Protein AF-A0A7X1ZNY2-F1 (afdb_monomer_lite)

Foldseek 3Di:
DVVVVVVVVVVVVVVVVCCCPPVDVVVVVVVCVVCVPVVVCVVCVNCPVVCCCVPPVVVVVVVVVVCCVPPVVCPVVVVVVVVVVVVVVVVVVVVVVCPVDPVSVVVVVVVVVVVVVVVVVD

Secondary structure (DSSP, 8-state):
-HHHHHHHHHHHHHHHHHIIIII-THHHHHHHHHSHHHHHHHHTGGGHHHHHIIIIIHHHHHHHHHHIIIIIIIIIHHHHHHHHHHHHHHHHHHHHT----HHHHHHHHHHHHHHHHHHHH-

Structure (mmCIF, N/CA/C/O backbone):
data_AF-A0A7X1ZNY2-F1
#
_entry.id   AF-A0A7X1ZNY2-F1
#
loop_
_atom_site.group_PDB
_atom_site.id
_atom_site.type_symbol
_atom_site.label_atom_id
_atom_site.label_alt_id
_atom_site.label_comp_id
_atom_site.label_asym_id
_atom_site.label_entity_id
_atom_site.label_seq_id
_atom_site.pdbx_PDB_ins_code
_atom_site.Cartn_x
_atom_site.Cartn_y
_atom_site.Cartn_z
_atom_site.occupancy
_atom_site.B_iso_or_equiv
_atom_site.auth_seq_id
_atom_site.auth_comp_id
_atom_site.auth_asym_id
_atom_site.auth_atom_id
_atom_site.pdbx_PDB_model_num
ATOM 1 N N . MET A 1 1 ? 36.142 -23.872 -34.707 1.00 81.75 1 MET A N 1
ATOM 2 C CA . MET A 1 1 ? 35.414 -23.097 -35.739 1.00 81.75 1 MET A CA 1
ATOM 3 C C . MET A 1 1 ? 34.377 -22.151 -35.131 1.00 81.75 1 MET A C 1
ATOM 5 O O . MET A 1 1 ? 34.512 -20.956 -35.335 1.00 81.75 1 MET A O 1
ATOM 9 N N . LEU A 1 2 ? 33.423 -22.632 -34.318 1.00 92.12 2 LEU A N 1
ATOM 10 C CA . LEU A 1 2 ? 32.406 -21.780 -33.670 1.00 92.12 2 LEU A CA 1
ATOM 11 C C . LEU A 1 2 ? 32.997 -20.628 -32.834 1.00 92.12 2 LEU A C 1
ATOM 13 O O . LEU A 1 2 ? 32.549 -19.498 -32.956 1.00 92.12 2 LEU A O 1
ATOM 17 N N . ILE A 1 3 ? 34.045 -20.898 -32.046 1.00 94.19 3 ILE A N 1
ATOM 18 C CA . ILE A 1 3 ? 34.714 -19.883 -31.211 1.00 94.19 3 ILE A CA 1
ATOM 19 C C . ILE A 1 3 ? 35.338 -18.774 -32.064 1.00 94.19 3 ILE A C 1
ATOM 21 O O . ILE A 1 3 ? 35.208 -17.603 -31.734 1.00 94.19 3 ILE A O 1
ATOM 25 N N . ALA A 1 4 ? 35.975 -19.129 -33.182 1.00 93.62 4 ALA A N 1
ATOM 26 C CA . ALA A 1 4 ? 36.577 -18.152 -34.086 1.00 93.62 4 ALA A CA 1
ATOM 27 C C . ALA A 1 4 ? 35.508 -17.270 -34.754 1.00 93.62 4 ALA A C 1
ATOM 29 O O . ALA A 1 4 ? 35.692 -16.063 -34.868 1.00 93.62 4 ALA A O 1
ATOM 30 N N . ILE A 1 5 ? 34.366 -17.860 -35.128 1.00 96.00 5 ILE A N 1
ATOM 31 C CA . ILE A 1 5 ? 33.219 -17.124 -35.676 1.00 96.00 5 ILE A CA 1
ATOM 32 C C . ILE A 1 5 ? 32.626 -16.190 -34.612 1.00 96.00 5 ILE A C 1
ATOM 34 O O . ILE A 1 5 ? 32.433 -15.008 -34.880 1.00 96.00 5 ILE A O 1
ATOM 38 N N . ALA A 1 6 ? 32.392 -16.685 -33.394 1.00 96.00 6 ALA A N 1
ATOM 39 C CA . ALA A 1 6 ? 31.864 -15.884 -32.290 1.00 96.00 6 ALA A CA 1
ATOM 40 C C . ALA A 1 6 ? 32.799 -14.720 -31.928 1.00 96.00 6 ALA A C 1
ATOM 42 O O . ALA A 1 6 ? 32.341 -13.589 -31.772 1.00 96.00 6 ALA A O 1
ATOM 43 N N . ALA A 1 7 ? 34.110 -14.975 -31.867 1.00 95.50 7 ALA A N 1
ATOM 44 C CA . ALA A 1 7 ? 35.116 -13.944 -31.643 1.00 95.50 7 ALA A CA 1
ATOM 45 C C . ALA A 1 7 ? 35.099 -12.898 -32.768 1.00 95.50 7 ALA A C 1
ATOM 47 O O . ALA A 1 7 ? 35.077 -11.702 -32.487 1.00 95.50 7 ALA A O 1
ATOM 48 N N . GLY A 1 8 ? 35.027 -13.329 -34.032 1.00 96.62 8 GLY A N 1
ATOM 49 C CA . GLY A 1 8 ? 34.909 -12.425 -35.178 1.00 96.62 8 GLY A CA 1
ATOM 50 C C . GLY A 1 8 ? 33.677 -11.516 -35.099 1.00 96.62 8 GLY A C 1
ATOM 51 O O . GLY A 1 8 ? 33.793 -10.305 -35.280 1.00 96.62 8 GLY A O 1
ATOM 52 N N . VAL A 1 9 ? 32.510 -12.072 -34.756 1.00 96.88 9 VAL A N 1
ATOM 53 C CA . VAL A 1 9 ? 31.267 -11.301 -34.569 1.00 96.88 9 VAL A CA 1
ATOM 54 C C . VAL A 1 9 ? 31.381 -10.325 -33.396 1.00 96.88 9 VAL A C 1
ATOM 56 O O . VAL A 1 9 ? 30.952 -9.178 -33.515 1.00 96.88 9 VAL A O 1
ATOM 59 N N . ALA A 1 10 ? 31.995 -10.736 -32.284 1.00 96.19 10 ALA A N 1
ATOM 60 C CA . ALA A 1 10 ? 32.208 -9.864 -31.132 1.00 96.19 10 ALA A CA 1
ATOM 61 C C . ALA A 1 10 ? 33.111 -8.668 -31.482 1.00 96.19 10 ALA A C 1
ATOM 63 O O . ALA A 1 10 ? 32.754 -7.526 -31.188 1.00 96.19 10 ALA A O 1
ATOM 64 N N . PHE A 1 11 ? 34.235 -8.903 -32.170 1.00 97.25 11 PHE A N 1
ATOM 65 C CA . PHE A 1 11 ? 35.123 -7.827 -32.621 1.00 97.25 11 PHE A CA 1
ATOM 66 C C . PHE A 1 11 ? 34.436 -6.885 -33.614 1.00 97.25 11 PHE A C 1
ATOM 68 O O . PHE A 1 11 ? 34.598 -5.669 -33.504 1.00 97.25 11 PHE A O 1
ATOM 75 N N . LEU A 1 12 ? 33.620 -7.414 -34.532 1.00 96.81 12 LEU A N 1
ATOM 76 C CA . LEU A 1 12 ? 32.790 -6.595 -35.421 1.00 96.81 12 LEU A CA 1
ATOM 77 C C . LEU A 1 12 ? 31.788 -5.736 -34.638 1.00 96.81 12 LEU A C 1
ATOM 79 O O . LEU A 1 12 ? 31.655 -4.548 -34.924 1.00 96.81 12 LEU A O 1
ATOM 83 N N . GLY A 1 13 ? 31.125 -6.298 -33.626 1.00 95.56 13 GLY A N 1
ATOM 84 C CA . GLY A 1 13 ? 30.206 -5.557 -32.760 1.00 95.56 13 GLY A CA 1
ATOM 85 C C . GLY A 1 13 ? 30.896 -4.409 -32.018 1.00 95.56 13 GLY A C 1
ATOM 86 O O . GLY A 1 13 ? 30.394 -3.284 -32.013 1.00 95.56 13 GLY A O 1
ATOM 87 N N . ILE A 1 14 ? 32.084 -4.663 -31.462 1.00 96.25 14 ILE A N 1
ATOM 88 C CA . ILE A 1 14 ? 32.907 -3.640 -30.797 1.00 96.25 14 ILE A CA 1
ATOM 89 C C . ILE A 1 14 ? 33.334 -2.557 -31.792 1.00 96.25 14 ILE A C 1
ATOM 91 O O . ILE A 1 14 ? 33.254 -1.368 -31.481 1.00 96.25 14 ILE A O 1
ATOM 95 N N . PHE A 1 15 ? 33.749 -2.943 -32.999 1.00 95.94 15 PHE A N 1
ATOM 96 C CA . PHE A 1 15 ? 34.128 -1.995 -34.043 1.00 95.94 15 PHE A CA 1
ATOM 97 C C . PHE A 1 15 ? 32.950 -1.096 -34.456 1.00 95.94 15 PHE A C 1
ATOM 99 O O . PHE A 1 15 ? 33.105 0.123 -34.539 1.00 95.94 15 PHE A O 1
ATOM 106 N N . ILE A 1 16 ? 31.753 -1.665 -34.637 1.00 94.38 16 ILE A N 1
ATOM 107 C CA . ILE A 1 16 ? 30.529 -0.902 -34.934 1.00 94.38 16 ILE A CA 1
ATOM 108 C C . ILE A 1 16 ? 30.205 0.068 -33.789 1.00 94.38 16 ILE A C 1
ATOM 110 O O . ILE A 1 16 ? 29.927 1.243 -34.041 1.00 94.38 16 ILE A O 1
ATOM 114 N N . ALA A 1 17 ? 30.296 -0.384 -32.535 1.00 92.62 17 ALA A N 1
ATOM 115 C CA . ALA A 1 17 ? 30.081 0.471 -31.370 1.00 92.62 17 ALA A CA 1
ATOM 116 C C . ALA A 1 17 ? 31.099 1.624 -31.310 1.00 92.62 17 ALA A C 1
ATOM 118 O O . ALA A 1 17 ? 30.712 2.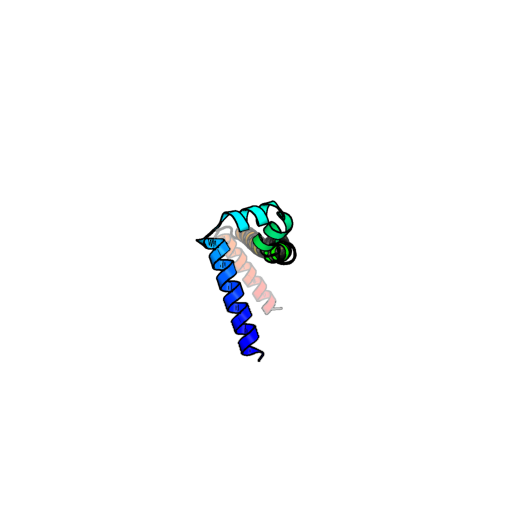774 -31.101 1.00 92.62 17 ALA A O 1
ATOM 119 N N . TYR A 1 18 ? 32.382 1.359 -31.573 1.00 94.44 18 TYR A N 1
ATOM 120 C CA . TYR A 1 18 ? 33.411 2.399 -31.655 1.00 94.44 18 TYR A CA 1
ATOM 121 C C . TYR A 1 18 ? 33.059 3.460 -32.710 1.00 94.44 18 TYR A C 1
ATOM 123 O O . TYR A 1 18 ? 33.148 4.664 -32.450 1.00 94.44 18 TYR A O 1
ATOM 131 N N . VAL A 1 19 ? 32.596 3.036 -33.889 1.00 93.62 19 VAL A N 1
ATOM 132 C CA . VAL A 1 19 ? 32.181 3.970 -34.942 1.00 93.62 19 VAL A CA 1
ATOM 133 C C . VAL A 1 19 ? 30.978 4.810 -34.504 1.00 93.62 19 VAL A C 1
ATOM 135 O O . VAL A 1 19 ? 30.990 6.028 -34.692 1.00 93.62 19 VAL A O 1
ATOM 138 N N . PHE A 1 20 ? 29.968 4.186 -33.896 1.00 92.69 20 PHE A N 1
ATOM 139 C CA . PHE A 1 20 ? 28.719 4.850 -33.511 1.00 92.69 20 PHE A CA 1
ATOM 140 C C . PHE A 1 20 ? 28.878 5.806 -32.329 1.00 92.69 20 PHE A C 1
ATOM 142 O O . PHE A 1 20 ? 28.209 6.834 -32.307 1.00 92.69 20 PHE A O 1
ATOM 149 N N . TYR A 1 21 ? 29.742 5.495 -31.362 1.00 90.81 21 TYR A N 1
ATOM 150 C CA . TYR A 1 21 ? 29.874 6.291 -30.138 1.00 90.81 21 TYR A CA 1
ATOM 151 C C . TYR A 1 21 ? 31.076 7.244 -30.141 1.00 90.81 21 TYR A C 1
ATOM 153 O O . TYR A 1 21 ? 30.991 8.297 -29.514 1.00 90.81 21 TYR A O 1
ATOM 161 N N . ILE A 1 22 ? 32.173 6.925 -30.843 1.00 91.44 22 ILE A N 1
ATOM 162 C CA . ILE A 1 22 ? 33.409 7.733 -30.817 1.00 91.44 22 ILE A CA 1
ATOM 163 C C . ILE A 1 22 ? 33.629 8.481 -32.134 1.00 91.44 22 ILE A C 1
ATOM 165 O O . ILE A 1 22 ? 33.841 9.691 -32.125 1.00 91.44 22 ILE A O 1
ATOM 169 N N . ARG A 1 23 ? 33.591 7.792 -33.282 1.00 92.31 23 ARG A N 1
ATOM 170 C CA . ARG A 1 23 ? 33.919 8.428 -34.575 1.00 92.31 23 ARG A CA 1
ATOM 171 C C . ARG A 1 23 ? 32.786 9.269 -35.154 1.00 92.31 23 ARG A C 1
ATOM 173 O O . ARG A 1 23 ? 33.067 10.314 -35.735 1.00 92.31 23 ARG A O 1
ATOM 180 N N . SER A 1 24 ? 31.537 8.811 -35.072 1.00 89.31 24 SER A N 1
ATOM 181 C CA . SER A 1 24 ? 30.401 9.511 -35.682 1.00 89.31 24 SER A CA 1
ATOM 182 C C . SER A 1 24 ? 29.087 9.294 -34.912 1.00 89.31 24 SER A C 1
ATOM 184 O O . SER A 1 24 ? 28.244 8.487 -35.314 1.00 89.31 24 SER A O 1
ATOM 186 N N . PRO A 1 25 ? 28.851 10.073 -33.839 1.00 86.50 25 PRO A N 1
ATOM 187 C CA . PRO A 1 25 ? 27.616 10.010 -33.046 1.00 86.50 25 PRO A CA 1
ATOM 188 C C . PRO A 1 25 ? 26.356 10.466 -33.804 1.00 86.50 25 PRO A C 1
ATOM 190 O O . PRO A 1 25 ? 25.233 10.303 -33.327 1.00 86.50 25 PRO A O 1
ATOM 193 N N . LEU A 1 26 ? 26.510 11.011 -35.014 1.00 86.69 26 LEU A N 1
ATOM 194 C CA . LEU A 1 26 ? 25.400 11.396 -35.888 1.00 86.69 26 LEU A CA 1
ATOM 195 C C . LEU A 1 26 ? 24.664 10.182 -36.476 1.00 86.69 26 LEU A C 1
ATOM 197 O O . LEU A 1 26 ? 23.468 10.268 -36.753 1.00 86.69 26 LEU A O 1
ATOM 201 N N . ILE A 1 27 ? 25.350 9.048 -36.641 1.00 85.75 27 ILE A N 1
ATOM 202 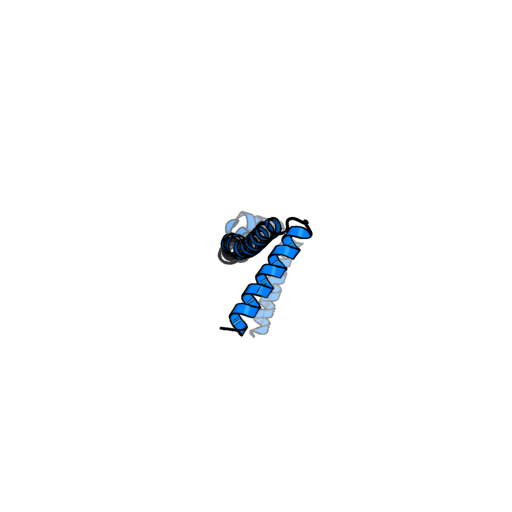C CA . ILE A 1 27 ? 24.776 7.825 -37.218 1.00 85.75 27 ILE A CA 1
ATOM 203 C C . ILE A 1 27 ? 23.652 7.252 -36.334 1.00 85.75 27 ILE A C 1
ATOM 205 O O . ILE A 1 27 ? 22.531 7.123 -36.837 1.00 85.75 27 ILE A O 1
ATOM 209 N N . PRO A 1 28 ? 23.868 6.964 -35.031 1.00 85.94 28 PRO A N 1
ATOM 210 C CA . PRO A 1 28 ? 22.795 6.472 -34.165 1.00 85.94 28 PRO A CA 1
ATOM 211 C C . PRO A 1 28 ? 21.665 7.496 -33.992 1.00 85.94 28 PRO A C 1
ATOM 213 O O . PRO A 1 28 ? 20.498 7.109 -33.932 1.00 85.94 28 PRO A O 1
ATOM 216 N N . ARG A 1 29 ? 21.972 8.802 -34.001 1.00 85.06 29 ARG A N 1
ATOM 217 C CA . ARG A 1 29 ? 20.952 9.864 -33.959 1.00 85.06 29 ARG A CA 1
ATOM 218 C C . ARG A 1 29 ? 20.035 9.833 -35.184 1.00 85.06 29 ARG A C 1
ATOM 220 O O . ARG A 1 29 ? 18.819 9.891 -35.033 1.00 85.06 29 ARG A O 1
ATOM 227 N N . ASN A 1 30 ? 20.601 9.710 -36.383 1.00 88.19 30 ASN A N 1
ATOM 228 C CA . ASN A 1 30 ? 19.829 9.621 -37.624 1.00 88.19 30 ASN A CA 1
ATOM 229 C C . ASN A 1 30 ? 19.038 8.311 -37.724 1.00 88.19 30 ASN A C 1
ATOM 231 O O . ASN A 1 30 ? 17.965 8.273 -38.322 1.00 88.19 30 ASN A O 1
ATOM 235 N N . LEU A 1 31 ? 19.547 7.227 -37.138 1.00 86.75 31 LEU A N 1
ATOM 236 C CA . LEU A 1 31 ? 18.818 5.964 -37.075 1.00 86.75 31 LEU A CA 1
ATOM 237 C C . LEU A 1 31 ? 17.604 6.069 -36.141 1.00 86.75 31 LEU A C 1
ATOM 239 O O . LEU A 1 31 ? 16.517 5.616 -36.500 1.00 86.75 31 LEU A O 1
ATOM 243 N N . ALA A 1 32 ? 17.765 6.736 -34.994 1.00 88.62 32 ALA A N 1
ATOM 244 C CA . ALA A 1 32 ? 16.677 6.999 -34.056 1.00 88.62 32 ALA A CA 1
ATOM 245 C C . ALA A 1 32 ? 15.573 7.882 -34.664 1.00 88.62 32 ALA A C 1
ATOM 247 O O . ALA A 1 32 ? 14.396 7.648 -34.403 1.00 88.62 32 ALA A O 1
ATOM 248 N N . THR A 1 33 ? 15.922 8.859 -35.510 1.00 89.75 33 THR A N 1
ATOM 249 C CA . THR A 1 33 ? 14.924 9.700 -36.198 1.00 89.75 33 THR A CA 1
ATOM 250 C C . THR A 1 33 ? 14.255 9.002 -37.378 1.00 89.75 33 THR A C 1
ATOM 252 O O . THR A 1 33 ? 13.093 9.285 -37.659 1.00 89.75 33 THR A O 1
ATOM 255 N N . ARG A 1 34 ? 14.944 8.076 -38.059 1.00 91.94 34 ARG A N 1
ATOM 256 C CA . ARG A 1 34 ? 14.359 7.258 -39.137 1.00 91.94 34 ARG A CA 1
ATOM 257 C C . ARG A 1 34 ? 13.398 6.191 -38.615 1.00 91.94 34 ARG A C 1
ATOM 259 O O . ARG A 1 34 ? 12.392 5.923 -39.262 1.00 91.94 34 ARG A O 1
ATOM 266 N N . PHE A 1 35 ? 13.688 5.609 -37.451 1.00 91.50 35 PHE A N 1
ATOM 267 C CA . PHE A 1 35 ? 12.858 4.577 -36.822 1.00 91.50 35 PHE A CA 1
ATOM 268 C C . PHE A 1 35 ? 12.447 4.968 -35.396 1.00 91.50 35 PHE A C 1
ATOM 270 O O . PHE A 1 35 ? 12.817 4.289 -34.431 1.00 91.50 35 PHE A O 1
ATOM 277 N N . PRO A 1 36 ? 11.646 6.037 -35.239 1.00 90.75 36 PRO A N 1
ATOM 278 C CA . PRO A 1 36 ? 11.295 6.567 -33.925 1.00 90.75 36 PRO A CA 1
ATOM 279 C C . PRO A 1 36 ? 10.511 5.557 -33.084 1.00 90.75 36 PRO A C 1
ATOM 281 O O . PRO A 1 36 ? 10.708 5.488 -31.876 1.00 90.75 36 PRO A O 1
ATOM 284 N N . THR A 1 37 ? 9.668 4.725 -33.704 1.00 90.12 37 THR A N 1
ATOM 285 C CA . THR A 1 37 ? 8.874 3.704 -33.004 1.00 90.12 37 THR A CA 1
ATOM 286 C C . THR A 1 37 ? 9.747 2.607 -32.402 1.00 90.12 37 THR A C 1
ATOM 288 O O . THR A 1 37 ? 9.589 2.276 -31.232 1.00 90.12 37 THR A O 1
ATOM 291 N N . ILE A 1 38 ? 10.696 2.068 -33.173 1.00 90.06 38 ILE A N 1
ATOM 292 C CA . ILE A 1 38 ? 11.600 1.004 -32.711 1.00 90.06 38 ILE A CA 1
ATOM 293 C C . ILE A 1 38 ? 12.531 1.556 -31.634 1.00 90.06 38 ILE A C 1
ATOM 295 O O . ILE A 1 38 ? 12.686 0.943 -30.580 1.00 90.06 38 ILE A O 1
ATOM 299 N N . TYR A 1 39 ? 13.084 2.752 -31.861 1.00 90.81 39 TYR A N 1
ATOM 300 C CA . TYR A 1 39 ? 13.892 3.439 -30.861 1.00 90.81 39 TYR A CA 1
ATOM 301 C C . TYR A 1 39 ? 13.108 3.643 -29.563 1.00 90.81 39 TYR A C 1
ATOM 303 O O . TYR A 1 39 ? 13.599 3.294 -28.497 1.00 90.81 39 TYR A O 1
ATOM 311 N N . LYS A 1 40 ? 11.865 4.133 -29.643 1.00 91.12 40 LYS A N 1
ATOM 312 C CA . LYS A 1 40 ? 11.007 4.354 -28.474 1.00 91.12 40 LYS A CA 1
ATOM 313 C C . LYS A 1 40 ? 10.654 3.049 -27.757 1.00 91.12 40 LYS A C 1
ATOM 315 O O . LYS A 1 40 ? 10.644 3.042 -26.531 1.00 91.12 40 LYS A O 1
ATOM 320 N N . LEU A 1 41 ? 10.406 1.955 -28.478 1.00 93.12 41 LEU A N 1
ATOM 321 C CA . LEU A 1 41 ? 10.177 0.635 -27.879 1.00 93.12 41 LEU A CA 1
ATOM 322 C C . LEU A 1 41 ? 11.404 0.154 -27.099 1.00 93.12 41 LEU A C 1
ATOM 324 O O . LEU A 1 41 ? 11.276 -0.193 -25.930 1.00 93.12 41 LEU A O 1
ATOM 328 N N . MET A 1 42 ? 12.592 0.186 -27.709 1.00 91.38 42 MET A N 1
ATOM 329 C CA . MET A 1 42 ? 13.828 -0.226 -27.032 1.00 91.38 42 MET A CA 1
ATOM 330 C C . MET A 1 42 ? 14.187 0.715 -25.873 1.00 91.38 42 MET A C 1
ATOM 332 O O . MET A 1 42 ? 14.621 0.256 -24.820 1.00 91.38 42 MET A O 1
ATOM 336 N N . PHE A 1 43 ? 13.962 2.021 -26.046 1.00 91.38 43 PHE A N 1
ATOM 337 C CA . PHE A 1 43 ? 14.205 3.047 -25.031 1.00 91.38 43 PHE A CA 1
ATOM 338 C C . PHE A 1 43 ? 13.314 2.861 -23.799 1.00 91.38 43 PHE A C 1
ATOM 340 O O . PHE A 1 43 ? 13.802 2.941 -22.677 1.00 91.38 43 PHE A O 1
ATOM 347 N N . ASN A 1 44 ? 12.031 2.546 -23.996 1.00 93.00 44 ASN A N 1
ATOM 348 C CA . ASN A 1 44 ? 11.099 2.238 -22.907 1.00 93.00 44 ASN A CA 1
ATOM 349 C C . ASN A 1 44 ? 11.147 0.757 -22.499 1.00 93.00 44 ASN A C 1
ATOM 351 O O . ASN A 1 44 ? 10.153 0.231 -22.016 1.00 93.00 44 ASN A O 1
ATOM 35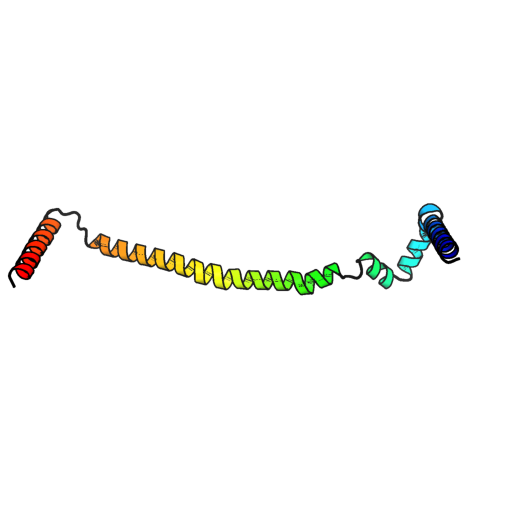5 N N . LYS A 1 45 ? 12.265 0.049 -22.732 1.00 91.69 45 LYS A N 1
ATOM 356 C CA . LYS A 1 45 ? 12.456 -1.355 -22.316 1.00 91.69 45 LYS A CA 1
ATOM 357 C C . LYS A 1 45 ? 11.293 -2.280 -22.714 1.00 91.69 45 LYS A C 1
ATOM 359 O O . LYS A 1 45 ? 10.879 -3.147 -21.950 1.00 91.69 45 LYS A O 1
ATOM 364 N N . TYR A 1 46 ? 10.751 -2.087 -23.914 1.00 92.19 46 TYR A N 1
ATOM 365 C CA . TYR A 1 46 ? 9.600 -2.825 -24.446 1.00 92.19 46 TYR A CA 1
ATOM 366 C C . TYR A 1 46 ? 8.291 -2.664 -23.655 1.00 92.19 46 TYR A C 1
ATOM 368 O O . TYR A 1 46 ? 7.371 -3.455 -23.846 1.00 92.19 46 TYR A O 1
ATOM 376 N N . TYR A 1 47 ? 8.177 -1.639 -22.808 1.00 92.69 47 TYR A N 1
ATOM 377 C CA . TYR A 1 47 ? 7.014 -1.369 -21.959 1.00 92.69 47 TYR A CA 1
ATOM 378 C C . TYR A 1 47 ? 6.654 -2.499 -20.980 1.00 92.69 47 TYR A C 1
ATOM 380 O O . TYR A 1 47 ? 5.532 -2.557 -20.476 1.00 92.69 47 TYR A O 1
ATOM 388 N N . VAL A 1 48 ? 7.579 -3.429 -20.722 1.00 94.44 48 VAL A N 1
ATOM 389 C CA . VAL A 1 48 ? 7.317 -4.600 -19.873 1.00 94.44 48 VAL A CA 1
ATOM 390 C C . VAL A 1 48 ? 7.012 -4.163 -18.443 1.00 94.44 48 VAL A C 1
ATOM 392 O O . VAL A 1 48 ? 6.035 -4.627 -17.854 1.00 94.44 48 VAL A O 1
ATOM 395 N N . ASP A 1 49 ? 7.804 -3.229 -17.916 1.00 93.19 49 ASP A N 1
ATOM 396 C CA . ASP A 1 49 ? 7.654 -2.703 -16.560 1.00 93.19 49 ASP A CA 1
ATOM 397 C C . ASP A 1 49 ? 6.309 -1.968 -16.399 1.00 93.19 49 ASP A C 1
ATOM 399 O O . ASP A 1 49 ? 5.586 -2.150 -15.416 1.00 93.19 49 ASP A O 1
ATOM 403 N N . GLU A 1 50 ? 5.928 -1.162 -17.389 1.00 93.69 50 GLU A N 1
ATOM 404 C CA . GLU A 1 50 ? 4.697 -0.377 -17.399 1.00 93.69 50 GLU A CA 1
ATOM 405 C C . GLU A 1 50 ? 3.457 -1.260 -17.510 1.00 93.69 50 GLU A C 1
ATOM 407 O O . GLU A 1 50 ? 2.476 -1.028 -16.798 1.00 93.69 50 GLU A O 1
ATOM 412 N N . ILE A 1 51 ? 3.501 -2.280 -18.371 1.00 95.25 51 ILE A N 1
ATOM 413 C CA . ILE A 1 51 ? 2.423 -3.263 -18.506 1.00 95.25 51 ILE A CA 1
ATOM 414 C C . ILE A 1 51 ? 2.288 -4.048 -17.205 1.00 95.25 51 ILE A C 1
ATOM 416 O O . ILE A 1 51 ? 1.175 -4.189 -16.701 1.00 95.25 51 ILE A O 1
ATOM 420 N N . TYR A 1 52 ? 3.396 -4.503 -16.619 1.00 94.50 52 TYR A N 1
ATOM 421 C CA . TYR A 1 52 ? 3.361 -5.223 -15.350 1.00 94.50 52 TYR A CA 1
ATOM 422 C C . TYR A 1 52 ? 2.741 -4.367 -14.239 1.00 94.50 52 TYR A C 1
ATOM 424 O O . TYR A 1 52 ? 1.845 -4.809 -13.515 1.00 94.50 52 TYR A O 1
ATOM 432 N N . ASN A 1 53 ? 3.152 -3.102 -14.155 1.00 95.88 53 ASN A N 1
ATOM 433 C CA . ASN A 1 53 ? 2.597 -2.157 -13.199 1.00 95.88 53 ASN A CA 1
ATOM 434 C C . ASN A 1 53 ? 1.094 -1.908 -13.439 1.00 95.88 53 ASN A C 1
ATOM 436 O O . ASN A 1 53 ? 0.302 -1.861 -12.500 1.00 95.88 53 ASN A O 1
ATOM 440 N N . ALA A 1 54 ? 0.673 -1.769 -14.696 1.00 95.69 54 ALA A N 1
ATOM 441 C CA . ALA A 1 54 ? -0.720 -1.504 -15.044 1.00 95.69 54 ALA A CA 1
ATOM 442 C C . ALA A 1 54 ? -1.646 -2.712 -14.836 1.00 95.69 54 ALA A C 1
ATOM 444 O O . ALA A 1 54 ? -2.788 -2.522 -14.421 1.00 95.69 54 ALA A O 1
ATOM 445 N N . VAL A 1 55 ? -1.168 -3.923 -15.129 1.00 96.44 55 VAL A N 1
ATOM 446 C CA . VAL A 1 55 ? -1.975 -5.153 -15.128 1.00 96.44 55 VAL A CA 1
ATOM 447 C C . VAL A 1 55 ? -1.962 -5.846 -13.771 1.00 96.44 55 VAL A C 1
ATOM 449 O O . VAL A 1 55 ? -2.996 -6.348 -13.342 1.00 96.44 55 VAL A O 1
ATOM 452 N N . PHE A 1 56 ? -0.824 -5.866 -13.078 1.00 95.62 56 PHE A N 1
ATOM 453 C CA . PHE A 1 56 ? -0.692 -6.607 -11.823 1.00 95.62 56 PHE A CA 1
ATOM 454 C C . PHE A 1 56 ? -0.667 -5.677 -10.617 1.00 95.62 56 PHE A C 1
ATOM 456 O O . PHE A 1 56 ? -1.493 -5.813 -9.718 1.00 95.62 56 PHE A O 1
ATOM 463 N N . VAL A 1 57 ? 0.237 -4.696 -10.608 1.00 96.25 57 VAL A N 1
ATOM 464 C CA . VAL A 1 57 ? 0.487 -3.884 -9.406 1.00 96.25 57 VAL A CA 1
ATOM 465 C C . VAL A 1 57 ? -0.699 -2.974 -9.084 1.00 96.25 57 VAL A C 1
ATOM 467 O O . VAL A 1 57 ? -1.254 -3.048 -7.989 1.00 96.25 57 VAL A O 1
ATOM 470 N N . LYS A 1 58 ? -1.137 -2.136 -10.031 1.00 96.44 58 LYS A N 1
ATOM 471 C CA . LYS A 1 58 ? -2.226 -1.175 -9.790 1.00 96.44 58 LYS A CA 1
ATOM 472 C C . LYS A 1 58 ? -3.550 -1.844 -9.401 1.00 96.44 58 LYS A C 1
ATOM 474 O O . LYS A 1 58 ? -4.169 -1.361 -8.454 1.00 96.44 58 LYS A O 1
ATOM 479 N N . PRO A 1 59 ? -4.018 -2.911 -10.077 1.00 94.81 59 PRO A N 1
ATOM 480 C CA . PRO A 1 59 ? -5.263 -3.567 -9.690 1.00 94.81 59 PRO A CA 1
ATOM 481 C C . PRO A 1 59 ? -5.158 -4.249 -8.329 1.00 94.81 59 PRO A C 1
ATOM 483 O O . PRO A 1 59 ? -6.111 -4.189 -7.558 1.00 94.81 59 PRO A O 1
ATOM 486 N N . MET A 1 60 ? -4.001 -4.833 -8.003 1.00 95.31 60 MET A N 1
ATOM 487 C CA . MET A 1 60 ? -3.774 -5.455 -6.700 1.00 95.31 60 MET A CA 1
ATOM 488 C C . MET A 1 60 ? -3.809 -4.428 -5.563 1.00 95.31 60 MET A C 1
ATOM 490 O O . MET A 1 60 ? -4.483 -4.660 -4.563 1.00 95.31 60 MET A O 1
ATOM 494 N N . ILE A 1 61 ? -3.156 -3.273 -5.736 1.00 95.88 61 ILE A N 1
ATOM 495 C CA . ILE A 1 61 ? -3.190 -2.183 -4.748 1.00 95.88 61 ILE A CA 1
ATOM 496 C C . ILE A 1 61 ? -4.622 -1.683 -4.558 1.00 95.88 61 ILE A C 1
ATOM 498 O O . ILE A 1 61 ? -5.120 -1.685 -3.437 1.00 95.88 61 ILE A O 1
ATOM 502 N N . LYS A 1 62 ? -5.324 -1.345 -5.647 1.00 95.06 62 LYS A N 1
ATOM 503 C CA . LYS A 1 62 ? -6.717 -0.877 -5.562 1.00 95.06 62 LYS A CA 1
ATOM 504 C C . LYS A 1 62 ? -7.645 -1.912 -4.930 1.00 95.06 62 LYS A C 1
ATOM 506 O O . LYS A 1 62 ? -8.529 -1.557 -4.159 1.00 95.06 62 LYS A O 1
ATOM 511 N N . GLY A 1 63 ? -7.457 -3.191 -5.254 1.00 93.88 63 GLY A N 1
ATOM 512 C CA . GLY A 1 63 ? -8.206 -4.281 -4.633 1.00 93.88 63 GLY A CA 1
ATOM 513 C C . GLY A 1 63 ? -7.969 -4.347 -3.124 1.00 93.88 63 GLY A C 1
ATOM 514 O O . GLY A 1 63 ? -8.922 -4.484 -2.361 1.00 93.88 63 GLY A O 1
ATOM 515 N N . SER A 1 64 ? -6.718 -4.179 -2.691 1.00 93.19 64 SER A N 1
ATOM 516 C CA . SER A 1 64 ? -6.359 -4.123 -1.272 1.00 93.19 64 SER A CA 1
ATOM 517 C C . SER A 1 64 ? -6.967 -2.912 -0.563 1.00 93.19 64 SER A C 1
ATOM 519 O O . SER A 1 64 ? -7.490 -3.065 0.537 1.00 93.19 64 SER A O 1
ATOM 521 N N . GLU A 1 65 ? -6.932 -1.731 -1.182 1.00 93.81 65 GLU A N 1
ATOM 522 C CA . GLU A 1 65 ? -7.529 -0.504 -0.633 1.00 93.81 65 GLU A CA 1
ATOM 523 C C . GLU A 1 65 ? -9.041 -0.669 -0.423 1.00 93.81 65 GLU A C 1
ATOM 525 O O . GLU A 1 65 ? -9.557 -0.357 0.644 1.00 93.81 65 GLU A O 1
ATOM 530 N N . ILE A 1 66 ? -9.750 -1.268 -1.387 1.00 92.38 66 ILE A N 1
ATOM 531 C CA . ILE A 1 66 ? -11.193 -1.533 -1.268 1.00 92.38 66 ILE A CA 1
ATOM 532 C C . ILE A 1 66 ? -11.502 -2.459 -0.087 1.00 92.38 66 ILE A C 1
ATOM 534 O O . ILE A 1 66 ? -12.498 -2.245 0.610 1.00 92.38 66 ILE A O 1
ATOM 538 N N . ILE A 1 67 ? -10.691 -3.499 0.120 1.00 92.19 67 ILE A N 1
ATOM 539 C CA . ILE A 1 67 ? -10.871 -4.430 1.239 1.00 92.19 67 ILE A CA 1
ATOM 540 C C . ILE A 1 67 ? -10.593 -3.711 2.557 1.00 92.19 67 ILE A C 1
ATOM 542 O O . ILE A 1 67 ? -11.403 -3.810 3.473 1.00 92.19 67 ILE A O 1
ATOM 546 N N . TYR A 1 68 ? -9.502 -2.957 2.642 1.00 91.00 68 TYR A N 1
ATOM 547 C CA . TYR A 1 68 ? -9.158 -2.187 3.832 1.00 91.00 68 TYR A CA 1
ATOM 548 C C . TYR A 1 68 ? -10.269 -1.192 4.212 1.00 91.00 68 TYR A C 1
ATOM 550 O O . TYR A 1 68 ? -10.792 -1.236 5.327 1.00 91.00 68 TYR A O 1
ATOM 558 N N . ASP A 1 69 ? -10.728 -0.381 3.259 1.00 89.12 69 ASP A N 1
ATOM 559 C CA . ASP A 1 69 ? -11.720 0.666 3.516 1.00 89.12 69 ASP A CA 1
ATOM 560 C C . ASP A 1 69 ? -13.105 0.114 3.878 1.00 89.12 69 ASP A C 1
ATOM 562 O O . ASP A 1 69 ? -13.852 0.727 4.647 1.00 89.12 69 ASP A O 1
ATOM 566 N N . ASN A 1 70 ? -13.502 -1.019 3.289 1.00 86.62 70 ASN A N 1
ATOM 567 C CA . ASN A 1 70 ? -14.846 -1.563 3.492 1.00 86.62 70 ASN A CA 1
ATOM 568 C C . ASN A 1 70 ? -14.926 -2.632 4.569 1.00 86.62 70 ASN A C 1
ATOM 570 O O . ASN A 1 70 ? -15.987 -2.781 5.171 1.00 86.62 70 ASN A O 1
ATOM 574 N N . PHE A 1 71 ? -13.858 -3.388 4.788 1.00 86.69 71 PHE A N 1
ATOM 575 C CA . PHE A 1 71 ? -13.854 -4.464 5.763 1.00 86.69 71 PHE A CA 1
ATOM 576 C C . PHE A 1 71 ? -13.222 -4.002 7.069 1.00 86.69 71 PHE A C 1
ATOM 578 O O . PHE A 1 71 ? -13.899 -3.989 8.092 1.00 86.69 71 PHE A O 1
ATOM 585 N N . ASP A 1 72 ? -11.970 -3.558 7.040 1.00 85.94 72 ASP A N 1
ATOM 586 C CA . ASP A 1 72 ? -11.237 -3.243 8.267 1.00 85.94 72 ASP A CA 1
ATOM 587 C C . ASP A 1 72 ? -11.855 -2.028 8.981 1.00 85.94 72 ASP A C 1
ATOM 589 O O . ASP A 1 72 ? -12.403 -2.150 10.078 1.00 85.94 72 ASP A O 1
ATOM 593 N N . LEU A 1 73 ? -11.934 -0.885 8.292 1.00 86.44 73 LEU A N 1
ATOM 594 C CA . LEU A 1 73 ? -12.427 0.362 8.894 1.00 86.44 73 LEU A CA 1
ATOM 595 C C . LEU A 1 73 ? -13.914 0.334 9.280 1.00 86.44 73 LEU A C 1
ATOM 597 O O . LEU A 1 73 ? -14.328 0.996 10.231 1.00 86.44 73 LEU A O 1
ATOM 601 N N . LYS A 1 74 ? -14.756 -0.393 8.537 1.00 86.38 74 LYS A N 1
ATOM 602 C CA . LYS A 1 74 ? -16.210 -0.398 8.790 1.00 86.38 74 LYS A CA 1
ATOM 603 C C . LYS A 1 74 ? -16.663 -1.569 9.642 1.00 86.38 74 LYS A C 1
ATOM 605 O O . LYS A 1 74 ? -17.543 -1.388 10.478 1.00 86.38 74 LYS A O 1
ATOM 610 N N . VAL A 1 75 ? -16.122 -2.763 9.405 1.00 89.94 75 VAL A N 1
ATOM 611 C CA . VAL A 1 75 ? -16.575 -3.979 10.090 1.00 89.94 75 VAL A CA 1
ATOM 612 C C . VAL A 1 75 ? -15.775 -4.182 11.362 1.00 89.94 75 VAL A C 1
ATOM 614 O O . VAL A 1 75 ? -16.379 -4.292 12.426 1.00 89.94 75 VAL A O 1
ATOM 617 N N . ILE A 1 76 ? -14.444 -4.205 11.274 1.00 90.50 76 ILE A N 1
ATOM 618 C CA . ILE A 1 76 ? -13.593 -4.486 12.436 1.00 90.50 76 ILE A CA 1
ATOM 619 C C . ILE A 1 76 ? -13.628 -3.301 13.398 1.00 90.50 76 ILE A C 1
ATOM 621 O O . ILE A 1 76 ? -14.073 -3.447 14.539 1.00 90.50 76 ILE A O 1
ATOM 625 N N . ASP A 1 77 ? -13.272 -2.113 12.918 1.00 91.38 77 ASP A N 1
ATOM 626 C CA . ASP A 1 77 ? -13.285 -0.896 13.733 1.00 91.38 77 ASP A CA 1
ATOM 627 C C . ASP A 1 77 ? -14.701 -0.545 14.208 1.00 91.38 77 ASP A C 1
ATOM 629 O O . ASP A 1 77 ? -14.904 -0.146 15.357 1.00 91.38 77 ASP A O 1
ATOM 633 N N . GLY A 1 78 ? -15.711 -0.752 13.359 1.00 91.38 78 GLY A N 1
ATOM 634 C CA . GLY A 1 78 ? -17.113 -0.578 13.734 1.00 91.38 78 GLY A CA 1
ATOM 635 C C . GLY A 1 78 ? -17.545 -1.519 14.859 1.00 91.38 78 GLY A C 1
ATOM 636 O O . GLY A 1 78 ? -18.202 -1.082 15.805 1.00 91.38 78 GLY A O 1
ATOM 637 N N . ALA A 1 79 ? -17.147 -2.793 14.807 1.00 93.25 79 ALA A N 1
ATOM 638 C CA . ALA A 1 79 ? -17.445 -3.756 15.861 1.00 93.25 79 ALA A CA 1
ATOM 639 C C . ALA A 1 79 ? -16.754 -3.381 17.179 1.00 93.25 79 ALA A C 1
ATOM 641 O O . ALA A 1 79 ? -17.405 -3.351 18.226 1.00 93.25 79 ALA A O 1
ATOM 642 N N . VAL A 1 80 ? -15.468 -3.027 17.137 1.00 94.12 80 VAL A N 1
ATOM 643 C CA . VAL A 1 80 ? -14.713 -2.626 18.334 1.00 94.12 80 VAL A CA 1
ATOM 644 C C . VAL A 1 80 ? -15.316 -1.362 18.954 1.00 94.12 80 VAL A C 1
ATOM 646 O O . VAL A 1 80 ? -15.679 -1.370 20.134 1.00 94.12 80 VAL A O 1
ATOM 649 N N . ASN A 1 81 ? -15.546 -0.312 18.165 1.00 95.12 81 ASN A N 1
ATOM 650 C CA . ASN A 1 81 ? -16.186 0.916 18.647 1.00 95.12 81 ASN A CA 1
ATOM 651 C C . ASN A 1 81 ? -17.621 0.674 19.144 1.00 95.12 81 ASN A C 1
ATOM 653 O O . ASN A 1 81 ? -18.057 1.286 20.125 1.00 95.12 81 ASN A O 1
ATOM 657 N N . GLY A 1 82 ? -18.348 -0.256 18.520 1.00 93.62 82 GLY A N 1
ATOM 658 C CA . GLY A 1 82 ? -19.670 -0.690 18.962 1.00 93.62 82 GLY A CA 1
ATOM 659 C C . GLY A 1 82 ? -19.633 -1.322 20.353 1.00 93.62 82 GLY A C 1
ATOM 660 O O . GLY A 1 82 ? -20.415 -0.936 21.222 1.00 93.62 82 GLY A O 1
ATOM 661 N N . THR A 1 83 ? -18.687 -2.232 20.606 1.00 94.81 83 THR A N 1
ATOM 662 C CA . THR A 1 83 ? -18.526 -2.857 21.933 1.00 94.81 83 THR A CA 1
ATOM 663 C C . THR A 1 83 ? -18.133 -1.850 23.012 1.00 94.81 83 THR A C 1
ATOM 665 O O . THR A 1 83 ? -18.695 -1.880 24.112 1.00 94.81 83 THR A O 1
ATOM 668 N N . ALA A 1 84 ? -17.242 -0.908 22.695 1.00 94.12 84 ALA A N 1
ATOM 669 C CA . ALA A 1 84 ? -16.877 0.179 23.597 1.00 94.12 84 ALA A CA 1
ATOM 670 C C . ALA A 1 84 ? -18.091 1.060 23.931 1.00 94.12 84 ALA A C 1
ATOM 672 O O . ALA A 1 84 ? -18.354 1.345 25.101 1.00 94.12 84 ALA A O 1
ATOM 673 N N . THR A 1 85 ? -18.881 1.426 22.919 1.00 95.12 85 THR A N 1
ATOM 674 C CA . THR A 1 85 ? -20.091 2.240 23.094 1.00 95.12 85 THR A CA 1
ATOM 675 C C . THR A 1 85 ? -21.144 1.508 23.924 1.00 95.12 85 THR A C 1
ATOM 677 O O . THR A 1 85 ? -21.710 2.093 24.847 1.00 95.12 85 THR A O 1
ATOM 680 N N . ALA A 1 86 ? -21.378 0.220 23.655 1.00 95.56 86 ALA A N 1
ATOM 681 C CA . ALA A 1 86 ? -22.325 -0.600 24.408 1.00 95.56 86 ALA A CA 1
ATOM 682 C C . ALA A 1 86 ? -21.916 -0.728 25.883 1.00 95.56 86 ALA A C 1
ATOM 684 O O . ALA A 1 86 ? -22.740 -0.537 26.779 1.00 95.56 86 ALA A O 1
ATOM 685 N N . THR A 1 87 ? -20.631 -0.978 26.138 1.00 94.94 87 THR A N 1
ATOM 686 C CA . THR A 1 87 ? -20.090 -1.080 27.500 1.00 94.94 87 THR A CA 1
ATOM 687 C C . THR A 1 87 ? -20.179 0.258 28.233 1.00 94.94 87 THR A C 1
ATOM 689 O O . THR A 1 87 ? -20.617 0.307 29.383 1.00 94.94 87 THR A O 1
ATOM 692 N N . GLY A 1 88 ? -19.835 1.364 27.567 1.00 95.44 88 GLY A N 1
ATOM 693 C CA . GLY A 1 88 ? -19.957 2.708 28.131 1.00 95.44 88 GLY A CA 1
ATOM 694 C C . GLY A 1 88 ? -21.406 3.090 28.443 1.00 95.44 88 GLY A C 1
ATOM 695 O O . GLY A 1 88 ? -21.688 3.647 29.504 1.00 95.44 88 GLY A O 1
ATOM 696 N N . PHE A 1 89 ? -22.343 2.741 27.558 1.00 95.12 89 PHE A N 1
ATOM 697 C CA . PHE A 1 89 ? -23.771 2.953 27.779 1.00 95.12 89 PHE A CA 1
ATOM 698 C C . PHE A 1 89 ? -24.290 2.144 28.972 1.00 95.12 89 PHE A C 1
ATOM 700 O O . PHE A 1 89 ? -24.963 2.704 29.839 1.00 95.12 89 PHE A O 1
ATOM 707 N N . ALA A 1 90 ? -23.920 0.863 29.066 1.00 94.69 90 ALA A N 1
ATOM 708 C CA . ALA A 1 90 ? -24.250 0.031 30.218 1.00 94.69 90 ALA A CA 1
ATOM 709 C C . ALA A 1 90 ? -23.692 0.636 31.516 1.00 94.69 90 ALA A C 1
ATOM 711 O O . ALA A 1 90 ? -24.440 0.830 32.472 1.00 94.69 90 ALA A O 1
ATOM 712 N N . GLY A 1 91 ? -22.416 1.035 31.533 1.00 94.25 91 GLY A N 1
ATOM 713 C CA . GLY A 1 91 ? -21.801 1.700 32.684 1.00 94.25 91 GLY A CA 1
ATOM 714 C C . GLY A 1 91 ? -22.531 2.982 33.093 1.00 94.25 91 GLY A C 1
ATOM 715 O O . GLY A 1 91 ? -22.775 3.207 34.279 1.00 94.25 91 GLY A O 1
ATOM 716 N N . LYS A 1 92 ? -22.962 3.792 32.119 1.00 93.75 92 LYS A N 1
ATOM 717 C CA . LYS A 1 92 ? -23.748 5.006 32.375 1.00 93.75 92 LYS A CA 1
ATOM 718 C C . LYS A 1 92 ? -25.113 4.684 32.983 1.00 93.75 92 LYS A C 1
ATOM 720 O O . LYS A 1 92 ? -25.506 5.351 33.936 1.00 93.75 92 LYS A O 1
ATOM 725 N N . ILE A 1 93 ? -25.804 3.650 32.501 1.00 93.56 93 ILE A N 1
ATOM 726 C CA . ILE A 1 93 ? -27.059 3.190 33.113 1.00 93.56 93 ILE A CA 1
ATOM 727 C C . ILE A 1 93 ? -26.820 2.760 34.560 1.00 93.56 93 ILE A C 1
ATOM 729 O O . ILE A 1 93 ? -27.516 3.238 35.454 1.00 93.56 93 ILE A O 1
ATOM 733 N N . LEU A 1 94 ? -25.820 1.908 34.805 1.00 91.12 94 LEU A N 1
ATOM 734 C CA . LEU A 1 94 ? -25.492 1.458 36.160 1.00 91.12 94 LEU A CA 1
ATOM 735 C C . LEU A 1 94 ? -25.128 2.625 37.089 1.00 91.12 94 LEU A C 1
ATOM 737 O O . LEU A 1 94 ? -25.461 2.581 38.271 1.00 91.12 94 LEU A O 1
ATOM 741 N N . SER A 1 95 ? -24.497 3.682 36.568 1.00 89.75 95 SER A N 1
ATOM 742 C CA . SER A 1 95 ? -24.141 4.860 37.367 1.00 89.75 95 SER A CA 1
ATOM 743 C C . SER A 1 95 ? -25.359 5.586 37.945 1.00 89.75 95 SER A C 1
ATOM 745 O O . SER A 1 95 ? -25.276 6.104 39.053 1.00 89.75 95 SER A O 1
ATOM 747 N N . TYR A 1 96 ? -26.514 5.550 37.269 1.00 87.31 96 TYR A N 1
ATOM 748 C CA . TYR A 1 96 ? -27.746 6.148 37.796 1.00 87.31 96 TYR A CA 1
ATOM 749 C C . TYR A 1 96 ? -28.310 5.398 39.009 1.00 87.31 96 TYR A C 1
ATOM 751 O O . TYR A 1 96 ? -29.024 5.998 39.809 1.00 87.31 96 TYR A O 1
ATOM 759 N N . PHE A 1 97 ? -27.983 4.112 39.181 1.00 84.19 97 PHE A N 1
ATOM 760 C CA . PHE A 1 97 ? -28.380 3.346 40.368 1.00 84.19 97 PHE A CA 1
ATOM 761 C C . PHE A 1 97 ? -27.522 3.666 41.599 1.00 84.19 97 PHE A C 1
ATOM 763 O O . PHE A 1 97 ? -27.874 3.272 42.710 1.00 84.19 97 PHE A O 1
ATOM 770 N N . GLN A 1 98 ? -26.410 4.386 41.433 1.00 82.69 98 GLN A N 1
ATOM 771 C CA . GLN A 1 98 ? -25.584 4.843 42.544 1.00 82.69 98 GLN A CA 1
ATOM 772 C C . GLN A 1 98 ? -25.969 6.273 42.933 1.00 82.69 98 GLN A C 1
ATOM 774 O O . GLN A 1 98 ? -25.451 7.243 42.389 1.00 82.69 98 GLN A O 1
ATOM 779 N N . SER A 1 99 ? -26.881 6.407 43.901 1.00 83.50 99 SER A N 1
ATOM 780 C CA . SER A 1 99 ? -27.361 7.711 44.386 1.00 83.50 99 SER A CA 1
ATOM 781 C C . SER A 1 99 ? -26.343 8.467 45.251 1.00 83.50 99 SER A C 1
ATOM 783 O O . SER A 1 99 ? -26.523 9.655 45.515 1.00 83.50 99 SER A O 1
ATOM 785 N N . GLY A 1 100 ? -25.292 7.789 45.732 1.00 83.50 100 GLY A N 1
ATOM 786 C CA . GLY A 1 100 ? -24.296 8.354 46.650 1.00 83.50 100 GLY A CA 1
ATOM 787 C C . GLY A 1 100 ? -24.807 8.574 48.082 1.00 83.50 100 GLY A C 1
ATOM 788 O O . GLY A 1 100 ? -24.065 9.060 48.934 1.00 83.50 100 GLY A O 1
ATOM 789 N N . LEU A 1 101 ? -26.057 8.202 48.379 1.00 87.75 101 LEU A N 1
ATOM 790 C CA . LEU A 1 101 ? -26.679 8.365 49.692 1.00 87.75 101 LEU A CA 1
ATOM 791 C C . LEU A 1 101 ? -26.596 7.059 50.489 1.00 87.75 101 LEU A C 1
ATOM 793 O O . LEU A 1 101 ? -27.220 6.067 50.128 1.00 87.75 101 LEU A O 1
ATOM 797 N N . ILE A 1 102 ? -25.897 7.075 51.629 1.00 87.12 102 ILE A N 1
ATOM 798 C CA . ILE A 1 102 ? -25.669 5.893 52.493 1.00 87.12 102 ILE A CA 1
ATOM 799 C C . ILE A 1 102 ? -26.981 5.176 52.869 1.00 87.12 102 ILE A C 1
ATOM 801 O O . ILE A 1 102 ? -27.025 3.949 52.939 1.00 87.12 102 ILE A O 1
ATOM 805 N N . LYS A 1 103 ? -28.069 5.935 53.062 1.00 88.44 103 LYS A N 1
ATOM 806 C CA . LYS A 1 103 ? -29.401 5.402 53.391 1.00 88.44 103 LYS A CA 1
ATOM 807 C C . LYS A 1 103 ? -29.963 4.447 52.328 1.00 88.44 103 LYS A C 1
ATOM 809 O O . LYS A 1 103 ? -30.589 3.455 52.691 1.00 88.44 103 LYS A O 1
ATOM 814 N N . ASP A 1 104 ? -29.712 4.709 51.046 1.00 86.81 104 ASP A N 1
ATOM 815 C CA . ASP A 1 104 ? -30.256 3.900 49.952 1.00 86.81 104 ASP A CA 1
ATOM 816 C C . ASP A 1 104 ? -29.518 2.554 49.878 1.00 86.81 104 ASP A C 1
ATOM 818 O O . ASP A 1 104 ? -30.138 1.504 49.713 1.00 86.81 104 ASP A O 1
ATOM 822 N N . TYR A 1 105 ? -28.203 2.560 50.125 1.00 88.88 105 TYR A N 1
ATOM 823 C CA . TYR A 1 105 ? -27.404 1.336 50.240 1.00 88.88 105 TYR A CA 1
ATOM 824 C C . TYR A 1 105 ? -27.827 0.478 51.440 1.00 88.88 105 TYR A C 1
ATOM 826 O O . TYR A 1 105 ? -27.939 -0.741 51.311 1.00 88.88 105 TYR A O 1
ATOM 834 N N . ALA A 1 106 ? -28.098 1.099 52.594 1.00 91.62 106 ALA A N 1
ATOM 835 C CA . ALA A 1 106 ? -28.555 0.386 53.787 1.00 91.62 106 ALA A CA 1
ATOM 836 C C . ALA A 1 106 ? -29.905 -0.325 53.560 1.00 91.62 106 ALA A C 1
ATOM 838 O O . ALA A 1 106 ? -30.081 -1.463 53.998 1.00 91.62 106 ALA A O 1
ATOM 839 N N . LEU A 1 107 ? -30.832 0.311 52.831 1.00 91.62 107 LEU A N 1
ATOM 840 C CA . LEU A 1 107 ? -32.113 -0.290 52.446 1.00 91.62 107 LEU A CA 1
ATOM 841 C C . LEU A 1 107 ? -31.935 -1.508 51.530 1.00 91.62 107 LEU A C 1
ATOM 843 O O . LEU A 1 107 ? -32.531 -2.553 51.790 1.00 91.62 107 LEU A O 1
ATOM 847 N N . ILE A 1 108 ? -31.101 -1.395 50.490 1.00 91.00 108 ILE A N 1
ATOM 848 C CA . ILE A 1 108 ? -30.823 -2.503 49.557 1.00 91.00 108 ILE A CA 1
ATOM 849 C C . ILE A 1 108 ? -30.164 -3.680 50.287 1.00 91.00 108 ILE A C 1
ATOM 851 O O . ILE A 1 108 ? -30.541 -4.830 50.065 1.00 91.00 108 ILE A O 1
ATOM 855 N N . PHE A 1 109 ? -29.217 -3.403 51.188 1.00 92.56 109 PHE A N 1
ATOM 856 C CA . PHE A 1 109 ? -28.558 -4.427 51.999 1.00 92.56 109 PHE A CA 1
ATOM 857 C C . PHE A 1 109 ? -29.558 -5.205 52.863 1.00 92.56 109 PHE A C 1
ATOM 859 O O . PHE A 1 109 ? -29.566 -6.435 52.840 1.00 92.56 109 PHE A O 1
ATOM 866 N N . LEU A 1 110 ? -30.437 -4.497 53.581 1.00 95.56 110 LEU A N 1
ATOM 867 C CA . LEU A 1 110 ? -31.462 -5.118 54.421 1.00 95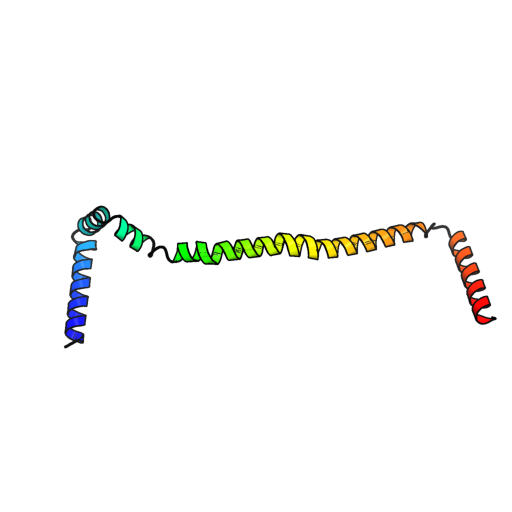.56 110 LEU A CA 1
ATOM 868 C C . LEU A 1 110 ? -32.405 -6.009 53.594 1.00 95.56 110 LEU A C 1
ATOM 870 O O . LEU A 1 110 ? -32.672 -7.147 53.975 1.00 95.56 110 LEU A O 1
ATOM 874 N N . LEU A 1 111 ? -32.860 -5.514 52.438 1.00 95.81 111 LEU A N 1
ATOM 875 C CA . LEU A 1 111 ? -33.670 -6.278 51.483 1.00 95.81 111 LEU A CA 1
ATOM 876 C C . LEU A 1 111 ? -32.957 -7.556 51.023 1.00 95.81 111 LEU A C 1
ATOM 878 O O . LEU A 1 111 ? -33.560 -8.628 51.028 1.00 95.81 111 LEU A O 1
ATOM 882 N N . GLY A 1 112 ? -31.672 -7.455 50.676 1.00 94.69 112 GLY A N 1
ATOM 883 C CA . GLY A 1 112 ? -30.851 -8.599 50.280 1.00 94.69 112 GLY A CA 1
ATOM 884 C C . GLY A 1 112 ? -30.748 -9.661 51.375 1.00 94.69 112 GLY A C 1
ATOM 885 O O . GLY A 1 112 ? -30.913 -10.846 51.092 1.00 94.69 112 GLY A O 1
ATOM 886 N N . VAL A 1 113 ? -30.553 -9.247 52.632 1.00 96.56 113 VAL A N 1
ATOM 887 C CA . VAL A 1 113 ? -30.516 -10.161 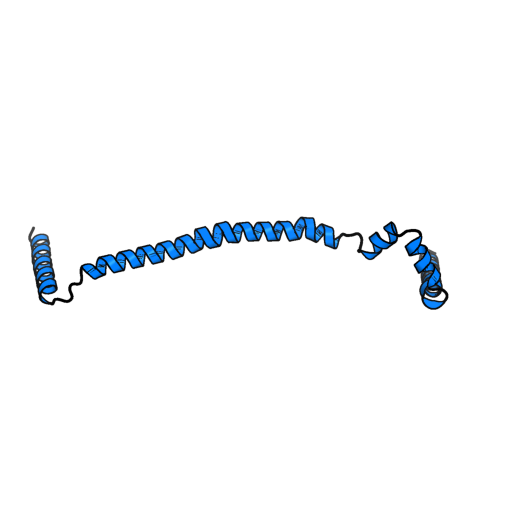53.786 1.00 96.56 113 VAL A CA 1
ATOM 888 C C . VAL A 1 113 ? -31.858 -10.871 53.976 1.00 96.56 113 VAL A C 1
ATOM 890 O O . VAL A 1 113 ? -31.876 -12.084 54.169 1.00 96.56 113 VAL A O 1
ATOM 893 N N . ILE A 1 114 ? -32.980 -10.152 53.881 1.00 96.94 114 ILE A N 1
ATOM 894 C CA . ILE A 1 114 ? -34.321 -10.741 54.026 1.00 96.94 114 ILE A CA 1
ATOM 895 C C . ILE A 1 114 ? -34.582 -11.785 52.932 1.00 96.94 114 ILE A C 1
ATOM 897 O O . ILE A 1 114 ? -35.033 -12.886 53.242 1.00 96.94 114 ILE A O 1
ATOM 901 N N . ILE A 1 115 ? -34.267 -11.468 51.671 1.00 97.00 115 ILE A N 1
ATOM 902 C CA . ILE A 1 115 ? -34.437 -12.393 50.538 1.00 97.00 115 ILE A CA 1
ATOM 903 C C . ILE A 1 115 ? -33.549 -13.630 50.708 1.00 97.00 115 ILE A C 1
ATOM 905 O O . ILE A 1 115 ? -34.010 -14.752 50.508 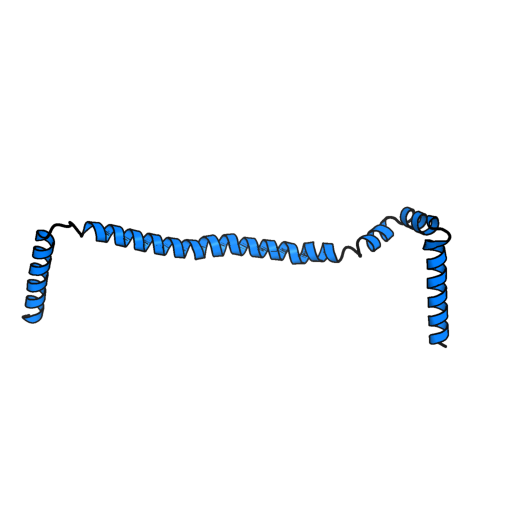1.00 97.00 115 ILE A O 1
ATOM 909 N N . PHE A 1 116 ? -32.289 -13.438 51.100 1.00 96.62 116 PHE A N 1
ATOM 910 C CA . PHE A 1 116 ? -31.345 -14.532 51.309 1.00 96.62 116 PHE A CA 1
ATOM 911 C C . PHE A 1 116 ? -31.793 -15.473 52.434 1.00 96.62 116 PHE A C 1
ATOM 913 O O . PHE A 1 116 ? -31.756 -16.691 52.273 1.00 96.62 116 PHE A O 1
ATOM 920 N N . LEU A 1 117 ? -32.266 -14.917 53.554 1.00 96.31 117 LEU A N 1
ATOM 921 C CA . LEU A 1 117 ? -32.814 -15.701 54.660 1.00 96.31 117 LEU A CA 1
ATOM 922 C C . LEU A 1 117 ? -34.098 -16.431 54.259 1.00 96.31 117 LEU A C 1
ATOM 924 O O . LEU A 1 117 ? -34.258 -17.592 54.618 1.00 96.31 117 LEU A O 1
ATOM 928 N N . ALA A 1 118 ? -34.984 -15.792 53.493 1.00 95.62 118 ALA A N 1
ATOM 929 C CA . ALA A 1 118 ? -36.187 -16.441 52.982 1.00 95.62 118 ALA A CA 1
ATOM 930 C C . ALA A 1 118 ? -35.844 -17.632 52.072 1.00 95.62 118 ALA A C 1
ATOM 932 O O . ALA A 1 118 ? -36.409 -18.699 52.255 1.00 95.62 118 ALA A O 1
ATOM 933 N N . TYR A 1 119 ? -34.877 -17.486 51.162 1.00 96.25 119 TYR A N 1
ATOM 934 C CA . TYR A 1 119 ? -34.408 -18.584 50.306 1.00 96.25 119 TYR A CA 1
ATOM 935 C C . TYR A 1 119 ? -33.744 -19.734 51.084 1.00 96.25 119 TYR A C 1
ATOM 937 O O . TYR A 1 119 ? -33.736 -20.868 50.629 1.00 96.25 119 TYR A O 1
ATOM 945 N N . LEU A 1 120 ? -33.135 -19.453 52.238 1.00 95.00 120 LEU A N 1
ATOM 946 C CA . LEU A 1 120 ? -32.532 -20.489 53.082 1.00 95.00 120 LEU A CA 1
ATOM 947 C C . LEU A 1 120 ? -33.551 -21.224 53.958 1.00 95.00 120 LEU A C 1
ATOM 949 O O . LEU A 1 120 ? -33.320 -22.373 54.329 1.00 95.00 120 LEU A O 1
ATOM 953 N N . LEU A 1 121 ? -34.619 -20.533 54.356 1.00 91.94 121 LEU A N 1
ATOM 954 C CA . LEU A 1 121 ? -35.634 -21.049 55.274 1.00 91.94 121 LEU A CA 1
ATOM 955 C C . LEU A 1 121 ? -36.794 -21.762 54.561 1.00 91.94 121 LEU A C 1
ATOM 957 O O . LEU A 1 121 ? -37.500 -22.527 55.220 1.00 91.94 121 LEU A O 1
ATOM 961 N N . PHE A 1 122 ? -36.992 -21.514 53.264 1.00 82.81 122 PHE A N 1
ATOM 962 C CA . PHE A 1 122 ? -38.023 -22.121 52.415 1.00 82.81 122 PHE A CA 1
ATOM 963 C C . PHE A 1 122 ? -37.392 -22.856 51.236 1.00 82.81 122 PHE A C 1
ATOM 965 O O . PHE A 1 122 ? -37.897 -23.953 50.905 1.00 82.81 122 PHE A O 1
#

Sequence (122 aa):
MLIAIAAGVAFLGIFIAYVFYIRSPLIPRNLATRFPTIYKLMFNKYYVDEIYNAVFVKPMIKGSEIIYDNFDLKVIDGAVNGTATATGFAGKILSYFQSGLIKDYALIFLLGVIIFLAYLLF

Radius of gyration: 41.53 Å; chains: 1; bounding box: 75×34×94 Å

pLDDT: mean 92.16, std 3.76, range [81.75, 97.25]